Protein AF-A0A2D7IE63-F1 (afdb_monomer)

pLDDT: mean 85.8, std 7.04, range [54.0, 94.44]

Secondary structure (DSSP, 8-state):
-TTHHHHHHHHHHHHHHHHHHHH---EEEEE-TTS--EEEEEHHHHHHHHHHHHHHHHHHHHHHHHH--

Radius of gyration: 16.14 Å; Cα contacts (8 Å, |Δi|>4): 36; chains: 1; bounding box: 35×29×48 Å

Mean predicted aligned error: 6.64 Å

Sequence (69 aa):
MRMLYKFFFFCFLLLVIIPFSLSNKDSVTINLFPFPIKFDISLYLLIIIIFFLGLILGFIFANIKRIFK

Structure (mmCIF, N/CA/C/O backbone):
data_AF-A0A2D7IE63-F1
#
_entry.id   AF-A0A2D7IE63-F1
#
loop_
_atom_site.group_PDB
_atom_site.id
_atom_site.type_symbol
_atom_site.label_atom_id
_atom_site.label_alt_id
_atom_site.label_comp_id
_atom_site.label_asym_id
_atom_site.label_entity_id
_atom_site.label_seq_id
_atom_site.pdbx_PDB_ins_code
_atom_site.Cartn_x
_atom_site.Cartn_y
_atom_site.Cartn_z
_atom_site.occupancy
_atom_site.B_is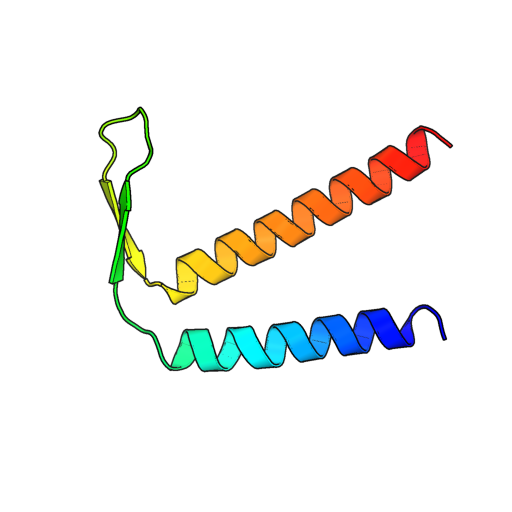o_or_equiv
_atom_site.auth_seq_id
_atom_site.auth_comp_id
_atom_site.auth_asym_id
_atom_site.auth_atom_id
_atom_site.pdbx_PDB_model_num
ATOM 1 N N . MET A 1 1 ? -11.640 3.092 25.394 1.00 62.34 1 MET A N 1
ATOM 2 C CA . MET A 1 1 ? -11.872 1.929 24.502 1.00 62.34 1 MET A CA 1
ATOM 3 C C . MET A 1 1 ? -11.831 2.259 23.007 1.00 62.34 1 MET A C 1
ATOM 5 O O . MET A 1 1 ? -11.121 1.578 22.282 1.00 62.34 1 MET A O 1
ATOM 9 N N . ARG A 1 2 ? -12.514 3.310 22.516 1.00 69.31 2 ARG A N 1
ATOM 10 C CA . ARG A 1 2 ? -12.638 3.573 21.064 1.00 69.31 2 ARG A CA 1
ATOM 11 C C . ARG A 1 2 ? -11.337 3.929 20.315 1.00 69.31 2 ARG A C 1
ATOM 13 O O . ARG A 1 2 ? -11.247 3.705 19.116 1.00 69.31 2 ARG A O 1
ATOM 20 N N . MET A 1 3 ? -10.346 4.508 20.993 1.00 74.00 3 MET A N 1
ATOM 21 C CA . MET A 1 3 ? -9.022 4.762 20.400 1.00 74.00 3 MET A CA 1
ATOM 22 C C . MET A 1 3 ? -8.128 3.519 20.401 1.00 74.00 3 MET A C 1
ATOM 24 O O . MET A 1 3 ? -7.340 3.345 19.480 1.00 74.00 3 MET A O 1
ATOM 28 N N . LEU A 1 4 ? -8.281 2.641 21.399 1.00 82.31 4 LEU A N 1
ATOM 29 C CA . LEU A 1 4 ? -7.394 1.497 21.601 1.00 82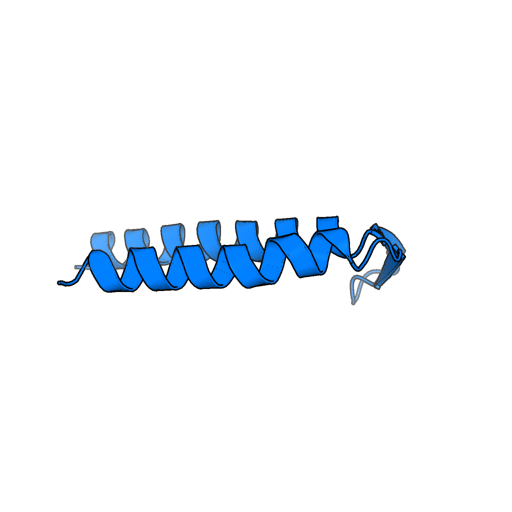.31 4 LEU A CA 1
ATOM 30 C C . LEU A 1 4 ? -7.491 0.509 20.431 1.00 82.31 4 LEU A C 1
ATOM 32 O O . LEU A 1 4 ? -6.473 0.120 19.877 1.00 82.31 4 LEU A O 1
ATOM 36 N N . TYR A 1 5 ? -8.708 0.175 19.981 1.00 85.00 5 TYR A N 1
ATOM 37 C CA . TYR A 1 5 ? -8.878 -0.732 18.839 1.00 85.00 5 TYR A CA 1
ATOM 38 C C . TYR A 1 5 ? -8.331 -0.146 17.532 1.00 85.00 5 TYR A C 1
ATOM 40 O O . TYR A 1 5 ? -7.833 -0.890 16.697 1.00 85.00 5 TYR A O 1
ATOM 48 N N . LYS A 1 6 ? -8.405 1.182 17.341 1.00 85.38 6 LYS A N 1
ATOM 49 C CA . LYS A 1 6 ? -7.866 1.842 16.141 1.00 85.38 6 LYS A CA 1
ATOM 50 C C . LYS A 1 6 ? -6.351 1.755 16.119 1.00 85.38 6 LYS A C 1
ATOM 52 O O . LYS A 1 6 ? -5.772 1.484 15.075 1.00 85.38 6 LYS A O 1
ATOM 57 N N . PHE A 1 7 ? -5.741 1.963 17.282 1.00 86.31 7 PHE A N 1
ATOM 58 C CA . PHE A 1 7 ? -4.308 1.817 17.469 1.00 86.31 7 PHE A CA 1
ATOM 59 C C . PHE A 1 7 ? -3.862 0.373 17.206 1.00 86.31 7 PHE A C 1
ATOM 61 O O . PHE A 1 7 ? -2.994 0.158 16.369 1.00 86.31 7 PHE A O 1
ATOM 68 N N . PHE A 1 8 ? -4.521 -0.618 17.817 1.00 90.12 8 PHE A N 1
ATOM 69 C CA . PHE A 1 8 ? -4.215 -2.034 17.578 1.00 90.12 8 PHE A CA 1
ATOM 70 C C . PHE A 1 8 ? -4.388 -2.441 16.115 1.00 90.12 8 PHE A C 1
ATOM 72 O O . PHE A 1 8 ? -3.523 -3.116 15.565 1.00 90.12 8 PHE A O 1
ATOM 79 N N . PHE A 1 9 ? -5.468 -1.997 15.468 1.00 88.00 9 PHE A N 1
ATOM 80 C CA . PHE A 1 9 ? -5.688 -2.242 14.046 1.00 88.00 9 PHE A CA 1
ATOM 81 C C . PHE A 1 9 ? -4.562 -1.652 13.190 1.00 88.00 9 PHE A C 1
ATOM 83 O O . PHE A 1 9 ? -4.045 -2.332 12.311 1.00 88.00 9 PHE A O 1
ATOM 90 N N . PHE A 1 10 ? -4.136 -0.420 13.475 1.00 86.81 10 PHE A N 1
ATOM 91 C CA . PHE A 1 10 ? -3.038 0.223 12.756 1.00 86.81 10 PHE A CA 1
ATOM 92 C C . PHE A 1 10 ? -1.698 -0.501 12.966 1.00 86.81 10 PHE A C 1
ATOM 94 O O . PHE A 1 10 ? -0.989 -0.765 11.997 1.00 86.81 10 PHE A O 1
ATOM 101 N N . CYS A 1 11 ? -1.376 -0.889 14.205 1.00 90.31 11 CYS A N 1
ATOM 102 C CA . CYS A 1 11 ? -0.178 -1.675 14.510 1.00 90.31 11 CYS A CA 1
ATOM 103 C C . CYS A 1 11 ? -0.179 -3.034 13.801 1.00 90.31 11 CYS A C 1
ATOM 105 O O . CYS A 1 11 ? 0.842 -3.425 13.243 1.00 90.31 11 CYS A O 1
ATOM 107 N N . PHE A 1 12 ? -1.319 -3.731 13.781 1.00 91.06 12 PHE A N 1
ATOM 108 C CA . PHE A 1 12 ? -1.472 -4.987 13.045 1.00 91.06 12 PHE A CA 1
ATOM 10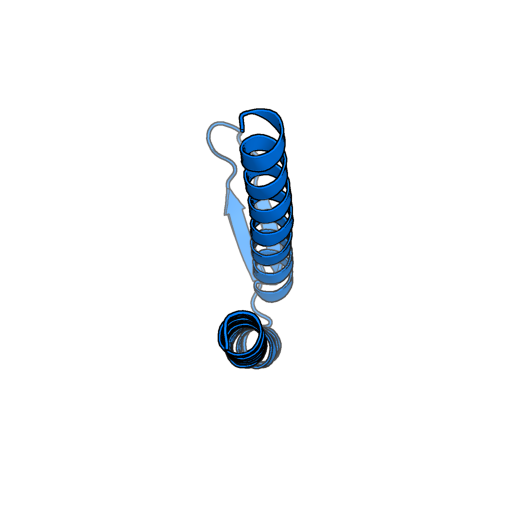9 C C . PHE A 1 12 ? -1.215 -4.794 11.545 1.00 91.06 12 PHE A C 1
ATOM 111 O O . PHE A 1 12 ? -0.506 -5.580 10.925 1.00 91.06 12 PHE A O 1
ATOM 118 N N . LEU A 1 13 ? -1.733 -3.708 10.973 1.00 87.94 13 LEU A N 1
ATOM 119 C CA . LEU A 1 13 ? -1.559 -3.389 9.559 1.00 87.94 13 LEU A CA 1
ATOM 120 C C . LEU A 1 13 ? -0.083 -3.137 9.208 1.00 87.94 13 LEU A C 1
ATOM 122 O O . LEU A 1 13 ? 0.424 -3.689 8.232 1.00 87.94 13 LEU A O 1
ATOM 126 N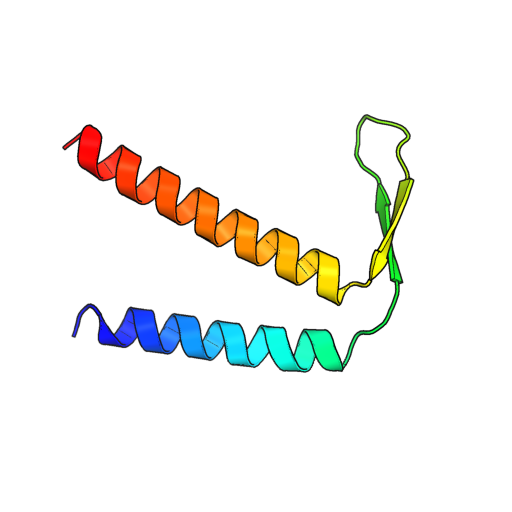 N . LEU A 1 14 ? 0.633 -2.381 10.046 1.00 86.94 14 LEU A N 1
ATOM 127 C CA . LEU A 1 14 ? 2.080 -2.181 9.903 1.00 86.94 14 LEU A CA 1
ATOM 128 C C . LEU A 1 14 ? 2.859 -3.493 10.026 1.00 86.94 14 LEU A C 1
ATOM 130 O O . LEU A 1 14 ? 3.785 -3.729 9.250 1.00 86.94 14 LEU A O 1
ATOM 134 N N . LEU A 1 15 ? 2.463 -4.356 10.965 1.00 89.69 15 LEU A N 1
ATOM 135 C CA . LEU A 1 15 ? 3.095 -5.655 11.180 1.00 89.69 15 LEU A CA 1
ATOM 136 C C . LEU A 1 15 ? 2.977 -6.563 9.955 1.00 89.69 15 LEU A C 1
ATOM 138 O O . LEU A 1 15 ? 3.864 -7.372 9.743 1.00 89.69 15 LEU A O 1
ATOM 142 N N . VAL A 1 16 ? 1.939 -6.416 9.129 1.00 86.75 16 VAL A N 1
ATOM 143 C CA . VAL A 1 16 ? 1.816 -7.154 7.863 1.00 86.75 16 VAL A CA 1
ATOM 144 C C . VAL A 1 16 ? 2.605 -6.470 6.742 1.00 86.7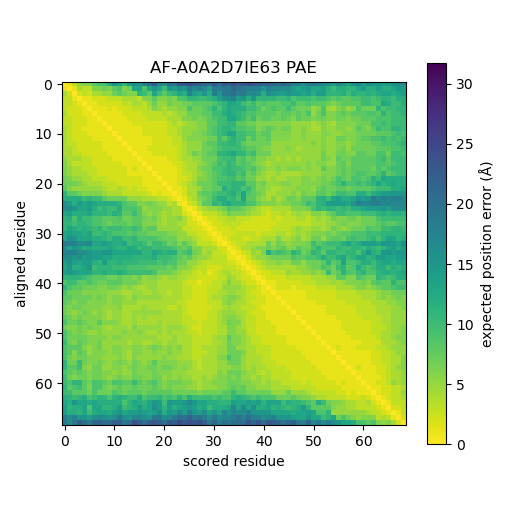5 16 VAL A C 1
ATOM 146 O O . VAL A 1 16 ? 3.360 -7.132 6.032 1.00 86.75 16 VAL A O 1
ATOM 149 N N . ILE A 1 17 ? 2.473 -5.148 6.590 1.00 83.56 17 ILE A N 1
ATOM 150 C CA . ILE A 1 17 ? 3.076 -4.406 5.470 1.00 83.56 17 ILE A CA 1
ATOM 151 C C . ILE A 1 17 ? 4.605 -4.448 5.511 1.00 83.56 17 ILE A C 1
ATOM 153 O O . ILE A 1 17 ? 5.232 -4.654 4.474 1.00 83.56 17 ILE A O 1
ATOM 157 N N . ILE A 1 18 ? 5.212 -4.251 6.682 1.00 84.94 18 ILE A N 1
ATOM 158 C CA . ILE A 1 18 ? 6.671 -4.148 6.826 1.00 84.94 18 ILE A CA 1
ATOM 159 C C . ILE A 1 18 ? 7.390 -5.444 6.401 1.00 84.94 18 ILE A C 1
ATOM 161 O O . ILE A 1 18 ? 8.236 -5.376 5.508 1.00 84.94 18 ILE A O 1
ATOM 165 N N . PRO A 1 19 ? 7.085 -6.631 6.961 1.00 86.50 19 PRO A N 1
ATOM 166 C CA . PRO A 1 19 ? 7.736 -7.868 6.540 1.00 86.50 19 PRO A CA 1
ATOM 167 C C . PRO A 1 19 ? 7.358 -8.257 5.112 1.00 86.50 19 PRO A C 1
ATOM 169 O O . PRO A 1 19 ? 8.212 -8.764 4.389 1.00 86.50 19 PRO A O 1
ATOM 172 N N . PHE A 1 20 ? 6.131 -7.971 4.665 1.00 82.75 20 PHE A N 1
ATOM 173 C CA . PHE A 1 20 ? 5.741 -8.210 3.277 1.00 82.75 20 PHE A CA 1
ATOM 174 C C . PHE A 1 20 ? 6.586 -7.376 2.302 1.00 82.75 20 PHE A C 1
ATOM 176 O O . PHE A 1 20 ? 7.072 -7.900 1.301 1.00 82.75 20 PHE A O 1
ATOM 183 N N . SER A 1 21 ? 6.821 -6.104 2.634 1.00 77.56 21 SER A N 1
ATOM 184 C CA . SER A 1 21 ? 7.710 -5.194 1.906 1.00 77.56 21 SER A CA 1
ATOM 185 C C . SER A 1 21 ? 9.168 -5.656 1.926 1.00 77.56 21 SER A C 1
ATOM 187 O O . SER A 1 21 ? 9.845 -5.541 0.909 1.00 77.56 21 SER A O 1
ATOM 189 N N . LEU A 1 22 ? 9.669 -6.140 3.064 1.00 81.31 22 LEU A N 1
ATOM 190 C CA . LEU A 1 22 ? 11.050 -6.621 3.190 1.00 81.31 22 LEU A CA 1
ATOM 191 C C . LEU A 1 22 ? 11.277 -7.927 2.421 1.00 81.31 22 LEU A C 1
ATOM 193 O O . LEU A 1 22 ? 12.351 -8.121 1.850 1.00 81.31 22 LEU A O 1
ATOM 197 N N . SER A 1 23 ? 10.273 -8.806 2.412 1.00 82.62 23 SER A N 1
ATOM 198 C CA . SER A 1 23 ? 10.334 -10.116 1.765 1.00 82.62 23 SER A CA 1
ATOM 199 C C . SER A 1 23 ? 10.197 -10.034 0.247 1.00 82.62 23 SER A C 1
ATOM 201 O O . SER A 1 23 ? 10.767 -10.868 -0.449 1.00 82.62 23 SER A O 1
ATOM 203 N N . ASN A 1 24 ? 9.450 -9.057 -0.273 1.00 73.69 24 ASN A N 1
ATOM 204 C CA . ASN A 1 24 ? 9.155 -8.949 -1.698 1.00 73.69 24 ASN A CA 1
ATOM 205 C C . ASN A 1 24 ? 9.853 -7.725 -2.296 1.00 73.69 24 ASN A C 1
ATOM 207 O O . ASN A 1 24 ? 9.306 -6.618 -2.333 1.00 73.69 24 ASN A O 1
ATOM 211 N N . LYS A 1 25 ? 11.080 -7.944 -2.778 1.00 76.88 25 LYS A N 1
ATOM 212 C CA . LYS A 1 25 ? 11.842 -6.959 -3.568 1.00 76.88 25 LYS A CA 1
ATOM 213 C C . LYS A 1 25 ? 11.534 -7.035 -5.064 1.00 76.88 25 LYS A C 1
ATOM 215 O O . LYS A 1 25 ? 12.121 -6.280 -5.833 1.00 76.88 25 LYS A O 1
ATOM 220 N N . ASP A 1 26 ? 10.634 -7.931 -5.453 1.00 81.94 26 ASP A N 1
ATOM 221 C CA . ASP A 1 26 ? 10.277 -8.152 -6.844 1.00 81.94 26 ASP A CA 1
ATOM 222 C C . ASP A 1 26 ? 9.680 -6.888 -7.468 1.00 81.94 26 ASP A C 1
ATOM 224 O O . ASP A 1 26 ? 8.927 -6.131 -6.841 1.00 81.94 26 ASP A O 1
ATOM 228 N N . SER A 1 27 ? 10.042 -6.653 -8.724 1.00 86.31 27 SER A N 1
ATOM 229 C CA . SER A 1 27 ? 9.437 -5.622 -9.555 1.00 86.31 27 SER A CA 1
ATOM 230 C C . SER A 1 27 ? 8.115 -6.127 -10.119 1.00 86.31 27 SER A C 1
ATOM 232 O O . SER A 1 27 ? 8.037 -7.251 -10.615 1.00 86.31 27 SER A O 1
ATOM 234 N N . VAL A 1 28 ? 7.090 -5.281 -10.091 1.00 87.38 28 VAL A N 1
ATOM 235 C CA . VAL A 1 28 ? 5.798 -5.548 -10.723 1.00 87.38 28 VAL A CA 1
ATOM 236 C C . VAL A 1 28 ? 5.551 -4.521 -11.810 1.00 87.38 28 VAL A C 1
ATOM 238 O O . VAL A 1 28 ? 5.694 -3.317 -11.597 1.00 87.38 28 VAL A O 1
ATOM 241 N N . THR A 1 29 ? 5.131 -5.014 -12.969 1.00 90.31 29 THR A N 1
ATOM 242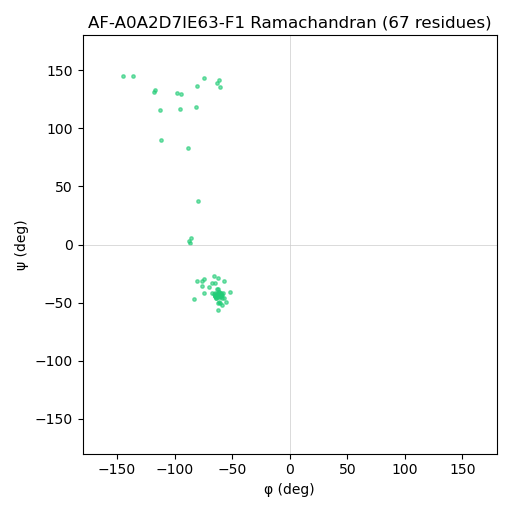 C CA . THR A 1 29 ? 4.706 -4.179 -14.086 1.00 90.31 29 THR A CA 1
ATOM 243 C C . THR A 1 29 ? 3.271 -3.728 -13.870 1.00 90.31 29 THR A C 1
ATOM 245 O O . THR A 1 29 ? 2.348 -4.545 -13.813 1.00 90.31 29 THR A O 1
ATOM 248 N N . ILE A 1 30 ? 3.062 -2.419 -13.776 1.00 90.12 30 ILE A N 1
ATOM 249 C CA . ILE A 1 30 ? 1.730 -1.823 -13.696 1.00 90.12 30 ILE A CA 1
ATOM 250 C C . ILE A 1 30 ? 1.323 -1.353 -15.086 1.00 90.12 30 ILE A C 1
ATOM 252 O O . ILE A 1 30 ? 2.069 -0.645 -15.761 1.00 90.12 30 ILE A O 1
ATOM 256 N N . ASN A 1 31 ? 0.116 -1.737 -15.496 1.00 91.31 31 ASN A N 1
ATOM 257 C CA . ASN A 1 31 ? -0.502 -1.290 -16.736 1.00 91.31 31 ASN A CA 1
ATOM 258 C C . ASN A 1 31 ? -1.718 -0.414 -16.410 1.00 91.31 31 ASN A C 1
ATOM 260 O O . ASN A 1 31 ? -2.687 -0.888 -15.810 1.00 91.31 31 ASN A O 1
ATOM 264 N N . LEU A 1 32 ? -1.663 0.864 -16.782 1.00 87.75 32 LEU A N 1
ATOM 265 C CA . LEU A 1 32 ? -2.704 1.849 -16.472 1.00 87.75 32 LEU A CA 1
ATOM 266 C C . LEU A 1 32 ? -3.796 1.863 -17.546 1.00 87.75 32 LEU A C 1
ATOM 268 O O . LEU A 1 32 ? -3.793 2.722 -18.417 1.00 87.75 32 LEU A O 1
ATOM 272 N N . PHE A 1 33 ? -4.771 0.957 -17.481 1.00 86.62 33 PHE A N 1
ATOM 273 C CA . PHE A 1 33 ? -5.900 0.974 -18.422 1.00 86.62 33 PHE A CA 1
ATOM 274 C C . PHE A 1 33 ? -6.757 2.259 -18.286 1.00 86.62 33 PHE A C 1
ATOM 276 O O . PHE A 1 33 ? -7.031 2.670 -17.156 1.00 86.62 33 PHE A O 1
ATOM 283 N N . PRO A 1 34 ? -7.228 2.889 -19.387 1.00 86.75 34 PRO A N 1
ATOM 284 C CA . PRO A 1 34 ? -7.091 2.502 -20.802 1.00 86.75 34 PRO A CA 1
ATOM 285 C C . PRO A 1 34 ? -5.815 3.013 -21.491 1.00 86.75 34 PRO A C 1
ATOM 287 O O . PRO A 1 34 ? -5.641 2.820 -22.692 1.00 86.75 34 PRO A O 1
ATOM 290 N N . PHE A 1 35 ? -4.930 3.687 -20.765 1.00 90.06 35 PHE A N 1
ATOM 291 C CA . PHE A 1 35 ? -3.712 4.257 -21.322 1.00 90.06 35 PHE A CA 1
ATOM 292 C C . PHE A 1 35 ? -2.666 3.162 -21.615 1.00 90.06 35 PHE A C 1
ATOM 294 O O . PHE A 1 35 ? -2.500 2.224 -20.837 1.00 90.06 35 PHE A O 1
ATOM 301 N N . PRO A 1 36 ? -1.888 3.272 -22.705 1.00 87.88 36 PRO A N 1
ATOM 302 C CA . PRO A 1 36 ? -0.813 2.329 -23.018 1.00 87.88 36 PRO A CA 1
ATOM 303 C C . PRO A 1 36 ? 0.458 2.615 -22.194 1.00 87.88 36 PRO A C 1
ATOM 305 O O . PRO A 1 36 ? 1.573 2.519 -22.702 1.00 87.88 36 PRO A O 1
ATOM 308 N N . ILE A 1 37 ? 0.302 3.014 -20.930 1.00 90.81 37 ILE A N 1
ATOM 309 C CA . ILE A 1 37 ? 1.410 3.353 -20.036 1.00 90.81 37 ILE A CA 1
ATOM 310 C C . ILE A 1 37 ? 1.735 2.114 -19.208 1.00 90.81 37 ILE A C 1
ATOM 312 O O . ILE A 1 37 ? 0.912 1.650 -18.414 1.00 90.81 37 ILE A O 1
ATOM 316 N N . LYS A 1 38 ? 2.952 1.604 -19.395 1.00 90.38 38 LYS A N 1
ATOM 317 C CA . LYS A 1 38 ? 3.523 0.499 -18.626 1.00 90.38 38 LYS A CA 1
ATOM 318 C C . LYS A 1 38 ? 4.756 0.992 -17.898 1.00 90.38 38 LYS A C 1
ATOM 320 O O . LYS A 1 38 ? 5.611 1.633 -18.507 1.00 90.38 38 LYS A O 1
ATOM 325 N N . PHE A 1 39 ? 4.839 0.693 -16.614 1.00 89.62 39 PHE A N 1
ATOM 326 C CA . PHE A 1 39 ? 6.017 1.000 -15.819 1.00 89.62 39 PHE A CA 1
ATOM 327 C C . PHE A 1 39 ? 6.237 -0.089 -14.781 1.00 89.62 39 PHE A C 1
ATOM 329 O O . PHE A 1 39 ? 5.283 -0.655 -14.241 1.00 89.62 39 PHE A O 1
ATOM 336 N N . ASP A 1 40 ? 7.507 -0.359 -14.514 1.00 91.12 40 ASP A N 1
ATOM 337 C CA . ASP A 1 40 ? 7.924 -1.298 -13.489 1.00 91.12 40 ASP A CA 1
ATOM 338 C C . ASP A 1 40 ? 8.192 -0.539 -12.198 1.00 91.12 40 ASP A C 1
ATOM 340 O O . ASP A 1 40 ? 8.900 0.470 -12.170 1.00 91.12 40 ASP A O 1
ATOM 344 N N . ILE A 1 41 ? 7.604 -1.025 -11.114 1.00 90.19 41 ILE A N 1
ATOM 345 C CA . ILE A 1 41 ? 7.828 -0.492 -9.779 1.00 90.19 41 ILE A CA 1
ATOM 346 C C . ILE A 1 41 ? 8.007 -1.651 -8.812 1.00 90.19 41 ILE A C 1
ATOM 348 O O . ILE A 1 41 ? 7.383 -2.703 -8.948 1.00 90.19 41 ILE A O 1
ATOM 352 N N . SER A 1 42 ? 8.867 -1.474 -7.818 1.00 88.94 42 SER A N 1
ATOM 353 C CA . SER A 1 42 ? 9.036 -2.475 -6.773 1.00 88.94 42 SER A CA 1
ATOM 354 C C . SER A 1 42 ? 7.719 -2.686 -6.022 1.00 88.94 42 SER A C 1
ATOM 356 O O . SER A 1 42 ? 7.060 -1.712 -5.641 1.00 88.94 42 SER A O 1
ATOM 358 N N . LEU A 1 43 ? 7.352 -3.944 -5.760 1.00 85.62 43 LEU A N 1
ATOM 359 C CA . LEU A 1 43 ? 6.098 -4.302 -5.086 1.00 85.62 43 LEU A CA 1
ATOM 360 C C . LEU A 1 43 ? 5.926 -3.536 -3.766 1.00 85.62 43 LEU A C 1
ATOM 362 O O . LEU A 1 43 ? 4.846 -3.032 -3.461 1.00 85.62 43 LEU A O 1
ATOM 366 N N . TYR A 1 44 ? 7.009 -3.383 -3.003 1.00 84.94 44 TYR A N 1
ATOM 367 C CA . TYR A 1 44 ? 6.966 -2.643 -1.749 1.00 84.94 44 TYR A CA 1
ATOM 368 C C . TYR A 1 44 ? 6.574 -1.168 -1.922 1.00 84.94 44 TYR A C 1
ATOM 370 O O . TYR A 1 44 ? 5.783 -0.654 -1.132 1.00 84.94 44 TYR A O 1
ATOM 378 N N . LEU A 1 45 ? 7.080 -0.489 -2.960 1.00 85.69 45 LEU A N 1
ATOM 379 C CA . LEU A 1 45 ? 6.722 0.903 -3.248 1.00 85.69 45 LEU A CA 1
ATOM 380 C C . LEU A 1 45 ? 5.242 1.004 -3.599 1.00 85.69 45 LEU A C 1
ATOM 382 O O . LEU A 1 45 ? 4.554 1.886 -3.089 1.00 85.69 45 LEU A O 1
ATOM 386 N N . LEU A 1 46 ? 4.741 0.074 -4.416 1.00 87.44 46 LEU A N 1
ATOM 387 C CA . LEU A 1 46 ? 3.331 0.026 -4.789 1.00 87.44 46 LEU A CA 1
ATOM 388 C C . LEU A 1 46 ? 2.423 -0.084 -3.555 1.00 87.44 46 LEU A C 1
ATOM 390 O O . LEU A 1 46 ? 1.455 0.664 -3.427 1.00 87.44 46 LEU A O 1
ATOM 394 N N . ILE A 1 47 ? 2.751 -0.970 -2.615 1.00 86.62 47 ILE A N 1
ATOM 395 C CA . ILE A 1 47 ? 1.957 -1.166 -1.393 1.00 86.62 47 ILE A CA 1
ATOM 396 C C . ILE A 1 47 ? 1.987 0.069 -0.507 1.00 86.62 47 ILE A C 1
ATOM 398 O O . ILE A 1 47 ? 0.942 0.463 0.008 1.00 86.62 47 ILE A O 1
ATOM 402 N N . ILE A 1 48 ? 3.158 0.691 -0.340 1.00 85.50 48 ILE A N 1
ATOM 403 C CA . ILE A 1 48 ? 3.291 1.930 0.432 1.00 85.50 48 ILE A CA 1
ATOM 404 C C . ILE A 1 48 ? 2.394 3.016 -0.172 1.00 85.50 48 ILE A C 1
ATOM 406 O O . ILE A 1 48 ? 1.646 3.660 0.564 1.00 85.50 48 ILE A O 1
ATOM 410 N N . ILE A 1 49 ? 2.411 3.180 -1.499 1.00 89.50 49 ILE A N 1
ATOM 411 C CA . ILE A 1 49 ? 1.570 4.155 -2.208 1.00 89.50 49 ILE A CA 1
ATOM 412 C C . ILE A 1 49 ? 0.083 3.860 -1.983 1.00 89.50 49 ILE A C 1
ATOM 414 O O . ILE A 1 49 ? -0.662 4.758 -1.592 1.00 89.50 49 ILE A O 1
ATOM 418 N N . ILE A 1 50 ? -0.356 2.613 -2.183 1.00 89.62 50 ILE A N 1
ATOM 419 C CA . ILE A 1 50 ? -1.761 2.212 -1.998 1.00 89.62 50 ILE A CA 1
ATOM 420 C C . ILE A 1 50 ? -2.205 2.441 -0.551 1.00 89.62 50 ILE A C 1
ATOM 422 O O . ILE A 1 50 ? -3.288 2.979 -0.309 1.00 89.62 50 ILE A O 1
ATOM 426 N N . PHE A 1 51 ? -1.368 2.071 0.416 1.00 88.31 51 PHE A N 1
ATOM 427 C CA . PHE A 1 51 ? -1.666 2.265 1.828 1.00 88.31 51 PHE A CA 1
ATOM 428 C C . PHE A 1 51 ? -1.815 3.750 2.169 1.00 88.31 51 PHE A C 1
ATOM 430 O O . PHE A 1 51 ? -2.785 4.150 2.817 1.00 88.31 51 PHE A O 1
ATOM 437 N N . PHE A 1 52 ? -0.899 4.583 1.675 1.00 90.19 52 PHE A N 1
ATOM 438 C CA . PHE A 1 52 ? -0.936 6.023 1.898 1.00 90.19 52 PHE A CA 1
ATOM 439 C C . PHE A 1 52 ? -2.159 6.676 1.237 1.00 90.19 52 PHE A C 1
ATOM 441 O O . PHE A 1 52 ? -2.838 7.487 1.868 1.00 90.19 52 PHE A O 1
ATOM 448 N N . LEU A 1 53 ? -2.510 6.265 0.014 1.00 94.19 53 LEU A N 1
ATOM 449 C CA . LEU A 1 53 ? -3.745 6.684 -0.656 1.00 94.19 53 LEU A CA 1
ATOM 450 C C . LEU A 1 53 ? -4.984 6.305 0.162 1.00 94.19 53 LEU A C 1
ATOM 452 O O . LEU A 1 53 ? -5.876 7.134 0.339 1.00 94.19 53 LEU A O 1
ATOM 456 N N . GLY A 1 54 ? -5.023 5.092 0.719 1.00 90.81 54 GLY A N 1
ATOM 457 C CA . GLY A 1 54 ? -6.097 4.654 1.610 1.00 90.81 54 GLY A CA 1
ATOM 458 C C . GLY A 1 54 ? -6.234 5.535 2.857 1.00 90.81 54 GLY A C 1
ATOM 459 O O . GLY A 1 54 ? -7.351 5.906 3.225 1.00 90.81 54 GLY A O 1
ATOM 460 N N . LEU A 1 55 ? -5.116 5.932 3.476 1.00 89.81 55 LEU A N 1
ATOM 461 C CA . LEU A 1 55 ? -5.118 6.855 4.618 1.00 89.81 55 LEU A CA 1
ATOM 462 C C . LEU A 1 55 ? -5.623 8.250 4.233 1.00 89.81 55 LEU A C 1
ATOM 464 O O . LEU A 1 55 ? -6.453 8.811 4.952 1.00 89.81 55 LEU A O 1
ATOM 468 N N . ILE A 1 56 ? -5.167 8.792 3.099 1.00 94.44 56 ILE A N 1
ATOM 469 C CA . ILE A 1 56 ? -5.612 10.097 2.589 1.00 94.44 56 ILE A CA 1
ATOM 470 C C . ILE A 1 56 ? -7.117 10.071 2.311 1.00 94.44 56 ILE A C 1
ATOM 472 O O . ILE A 1 56 ? -7.844 10.941 2.790 1.00 94.44 56 ILE A O 1
ATOM 476 N N . LEU A 1 57 ? -7.608 9.057 1.595 1.00 94.25 57 LEU A N 1
ATOM 477 C CA . LEU A 1 57 ? -9.035 8.903 1.305 1.00 94.25 57 LEU A CA 1
ATOM 478 C C . LEU A 1 57 ? -9.850 8.754 2.592 1.00 94.25 57 LEU A C 1
ATOM 480 O O . LEU A 1 57 ? -10.864 9.430 2.762 1.00 94.25 57 LEU A O 1
ATOM 484 N N . GLY A 1 58 ? -9.386 7.931 3.535 1.00 90.31 58 GLY A N 1
ATOM 485 C CA . GLY A 1 58 ? -10.019 7.784 4.845 1.00 90.31 58 GLY A CA 1
ATOM 486 C C . GLY A 1 58 ? -10.100 9.107 5.612 1.00 90.31 58 GLY A C 1
ATOM 487 O O . GLY A 1 58 ? -11.142 9.420 6.193 1.00 90.31 58 GLY A O 1
ATOM 488 N N . PHE A 1 59 ? -9.038 9.916 5.572 1.00 90.06 59 PHE A N 1
ATOM 489 C CA . PHE A 1 59 ? -9.021 11.256 6.158 1.00 90.06 59 PHE A CA 1
ATOM 490 C C . PHE A 1 59 ? -10.016 12.194 5.466 1.00 90.06 59 PHE A C 1
ATOM 492 O O . PHE A 1 59 ? -10.791 12.869 6.149 1.00 90.06 59 PHE A O 1
ATOM 499 N N . ILE A 1 60 ? -10.043 12.214 4.132 1.00 94.44 60 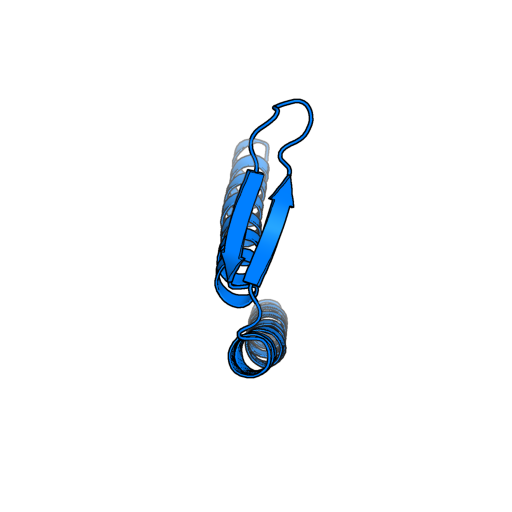ILE A N 1
ATOM 500 C CA . ILE A 1 60 ? -10.982 13.028 3.350 1.00 94.44 60 ILE A CA 1
ATOM 501 C C . ILE A 1 60 ? -12.426 12.652 3.705 1.00 94.44 60 ILE A C 1
ATOM 503 O O . ILE A 1 60 ? -13.195 13.520 4.117 1.00 94.44 60 ILE A O 1
ATOM 507 N N . PHE A 1 61 ? -12.789 11.367 3.654 1.00 92.06 61 PHE A N 1
ATOM 508 C CA . PHE A 1 61 ? -14.145 10.910 3.981 1.00 92.06 61 PHE A CA 1
ATOM 509 C C . PHE A 1 61 ? -14.541 11.200 5.433 1.00 92.06 61 PHE A C 1
ATOM 511 O O . PHE A 1 61 ? -15.682 11.592 5.698 1.00 92.06 61 PHE A O 1
ATOM 518 N N . ALA A 1 62 ? -13.613 11.053 6.382 1.00 88.31 62 ALA A N 1
ATOM 519 C CA . ALA A 1 62 ? -13.867 11.389 7.780 1.00 88.31 62 ALA A CA 1
ATOM 520 C C . ALA A 1 62 ? -14.163 12.886 7.972 1.00 88.31 62 ALA A C 1
ATOM 522 O O . ALA A 1 62 ? -15.043 13.240 8.761 1.00 88.31 62 ALA A O 1
ATOM 523 N N . ASN A 1 63 ? -13.463 13.759 7.241 1.00 88.69 63 ASN A N 1
ATOM 524 C CA . ASN A 1 63 ? -13.690 15.203 7.286 1.00 88.69 63 ASN A CA 1
ATOM 525 C C . ASN A 1 63 ? -14.966 15.618 6.556 1.00 88.69 63 ASN A C 1
ATOM 527 O O . ASN A 1 63 ? -15.721 16.417 7.101 1.00 88.69 63 ASN A O 1
ATOM 531 N N . ILE A 1 64 ? -15.256 15.035 5.391 1.00 91.56 64 ILE A N 1
ATOM 532 C CA . ILE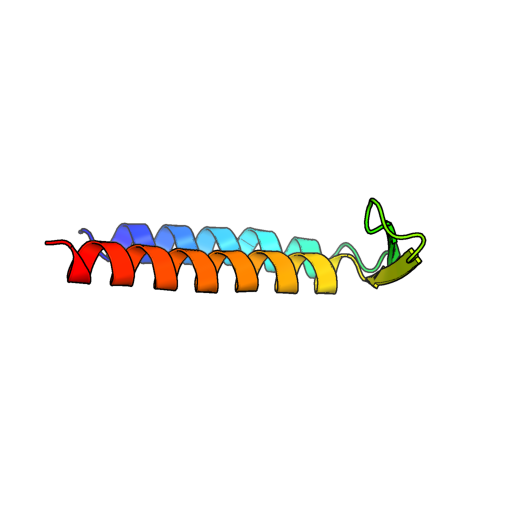 A 1 64 ? -16.517 15.253 4.671 1.00 91.56 64 ILE A CA 1
ATOM 533 C C . ILE A 1 64 ? -17.697 14.924 5.591 1.00 91.56 64 ILE A C 1
ATOM 535 O O . ILE A 1 64 ? -18.570 15.760 5.800 1.00 91.56 64 ILE A O 1
ATOM 539 N N . LYS A 1 65 ? -17.684 13.758 6.249 1.00 83.31 65 LYS A N 1
ATOM 540 C CA . LYS A 1 65 ? -18.742 13.373 7.196 1.00 83.31 65 LYS A CA 1
ATOM 541 C C . LYS A 1 65 ? -18.929 14.376 8.342 1.00 83.31 65 LYS A C 1
ATOM 543 O O . LYS A 1 65 ? -20.035 14.500 8.855 1.00 83.31 65 LYS A O 1
ATOM 548 N N . ARG A 1 66 ? -17.861 15.054 8.770 1.00 77.88 66 ARG A N 1
ATOM 549 C CA . ARG A 1 66 ? -17.920 16.090 9.810 1.00 77.88 66 ARG A CA 1
ATOM 550 C C . ARG A 1 66 ? -18.533 17.397 9.298 1.00 77.88 66 ARG A C 1
ATOM 552 O O . ARG A 1 66 ? -19.122 18.100 10.097 1.00 77.88 66 ARG A O 1
ATOM 559 N N . ILE A 1 67 ? -18.380 17.715 8.013 1.00 79.75 67 ILE A N 1
ATOM 560 C CA . ILE A 1 67 ? -18.936 18.929 7.391 1.00 79.75 67 ILE A CA 1
ATOM 561 C C . ILE A 1 67 ? -20.447 18.788 7.153 1.00 79.75 67 ILE A C 1
ATOM 563 O O . ILE A 1 67 ? -21.182 19.754 7.302 1.00 79.75 67 ILE A O 1
ATOM 567 N N . PHE A 1 68 ? -20.914 17.587 6.804 1.00 73.56 68 PHE A N 1
ATOM 568 C CA . PHE A 1 68 ? -22.332 17.305 6.533 1.00 73.56 68 PHE A CA 1
ATOM 569 C C . PHE A 1 68 ? -23.168 16.963 7.783 1.00 73.56 68 PHE A C 1
ATOM 571 O O . PHE A 1 68 ? -24.324 16.564 7.644 1.00 73.56 68 PHE A O 1
ATOM 5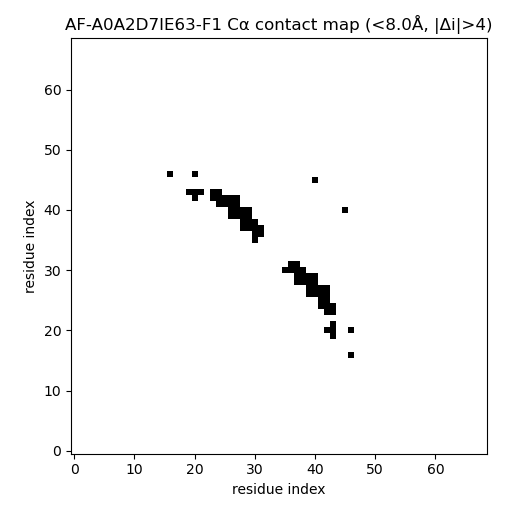78 N N . LYS A 1 69 ? -22.597 17.062 8.989 1.00 54.00 69 LYS A N 1
ATOM 579 C CA . LYS A 1 69 ? -23.274 16.778 10.260 1.00 54.00 69 LYS A CA 1
ATOM 580 C C . LYS A 1 69 ? -23.344 18.037 11.108 1.00 54.00 69 LYS A C 1
ATOM 582 O O . LYS A 1 69 ? -24.403 18.233 11.737 1.00 54.00 69 LYS A O 1
#

Foldseek 3Di:
DVVVVVVVVVVVVCVVLVVVLVVFQDWDWDQDPPDRDIDIDGPSVVVVVVVVVVVVVVVVVVVVVVVVD

Solvent-accessible surface area (backbone atoms only — not comparable to full-atom values): 3999 Å² total; per-residue (Å²): 112,83,62,56,58,54,50,52,52,52,53,53,50,51,66,52,51,53,57,51,34,70,72,35,75,53,70,40,76,47,71,48,81,94,51,95,51,70,49,76,42,40,45,36,59,53,50,52,51,53,52,51,50,49,52,51,51,53,51,51,53,56,50,51,58,60,72,79,103